Protein AF-A0A409VVC7-F1 (afdb_monomer_lite)

Sequence (107 aa):
MSFQSFRGAKITTGDGGSGGSGGTGGRGGDVGSNNAGIKTQNFNDANLATGSGGDASNGTIGGRGGDIGSDNALAGLEQDFREAELKTGEGGKDGGGRAGDIGSGSR

Radius of gyration: 14.78 Å; chains: 1; bounding box: 35×26×42 Å

Foldseek 3Di:
DAEEEQALEAEAWAEFAAEEALEGWAATEEEQEDEAQERYHYQHNEYYYWHYWAHAYHNFYTAYTAYENEAAHDHHDYYYCHNHHDYWYYTHYHNGYHTYYHNYNHD

Secondary structure (DSSP, 8-state):
--EEE-TT-EEEPPPPPPP-TT-BPPPPP-BS-S--S-SEEE-TT-EEEPPPPPP--TT-BPPPPPPBS-S---TT-EEE-TT-EEEPPPPPSTTPPPPPPBS----

pLDDT: mean 93.46, std 5.32, range [62.66, 98.0]

Organism: NCBI:txid231916

Structure (mmCIF, N/CA/C/O backbone):
data_AF-A0A409VVC7-F1
#
_entry.id   AF-A0A409VVC7-F1
#
loop_
_atom_site.group_PDB
_atom_site.id
_atom_site.type_symbol
_atom_site.label_atom_id
_atom_site.label_alt_id
_atom_site.label_comp_id
_atom_site.label_asym_id
_atom_site.label_entity_id
_atom_site.label_seq_id
_atom_site.pdbx_PDB_ins_code
_atom_site.Cartn_x
_atom_site.Cartn_y
_atom_site.Cartn_z
_atom_site.occupancy
_atom_site.B_iso_or_equiv
_atom_site.auth_seq_id
_atom_site.auth_comp_id
_atom_site.auth_asym_id
_atom_site.auth_atom_id
_atom_site.pdbx_PDB_model_num
ATOM 1 N N . MET A 1 1 ? -2.730 8.607 22.650 1.00 62.66 1 MET A N 1
ATOM 2 C CA . MET A 1 1 ? -2.150 7.267 22.429 1.00 62.66 1 MET A CA 1
ATOM 3 C C . MET A 1 1 ? -2.645 6.815 21.064 1.00 62.66 1 MET A C 1
ATOM 5 O O . MET A 1 1 ? -3.838 6.964 20.830 1.00 62.66 1 MET A O 1
ATOM 9 N N . SER A 1 2 ? -1.760 6.403 20.158 1.00 81.88 2 SER A N 1
ATOM 10 C CA . SER A 1 2 ? -2.147 5.844 18.857 1.00 81.88 2 SER A CA 1
ATOM 11 C C . SER A 1 2 ? -2.491 4.363 19.024 1.00 81.88 2 SER A C 1
ATOM 13 O O . SER A 1 2 ? -1.857 3.672 19.823 1.00 81.88 2 SER A O 1
ATOM 15 N N . PHE A 1 3 ? -3.507 3.878 18.310 1.00 88.25 3 PHE A N 1
ATOM 16 C CA . PHE A 1 3 ? -3.924 2.475 18.362 1.00 88.25 3 PHE A CA 1
ATOM 17 C C . PHE A 1 3 ? -4.133 1.914 16.956 1.00 88.25 3 PHE A C 1
ATOM 19 O O . PHE A 1 3 ? -4.840 2.515 16.152 1.00 88.25 3 PHE A O 1
ATOM 26 N N . GLN A 1 4 ? -3.533 0.758 16.676 1.00 91.50 4 GLN A N 1
ATOM 27 C CA . GLN A 1 4 ? -3.749 -0.020 15.458 1.00 91.50 4 GLN A CA 1
ATOM 28 C C . GLN A 1 4 ? -4.174 -1.437 15.843 1.00 91.50 4 GLN A C 1
ATOM 30 O O . GLN A 1 4 ? -3.537 -2.057 16.695 1.00 91.50 4 GLN A O 1
ATOM 35 N N . SER A 1 5 ? -5.242 -1.949 15.230 1.00 94.56 5 SER A N 1
ATOM 36 C CA . SER A 1 5 ? -5.780 -3.279 15.534 1.00 94.56 5 SER A CA 1
ATOM 37 C C . SER A 1 5 ? -5.989 -4.103 14.273 1.00 94.56 5 SER A C 1
ATOM 39 O O . SER A 1 5 ? -6.567 -3.608 13.316 1.00 94.56 5 SER A O 1
ATOM 41 N N . PHE A 1 6 ? -5.561 -5.367 14.306 1.00 96.12 6 PHE A N 1
ATOM 42 C CA . PHE A 1 6 ? -5.669 -6.338 13.203 1.00 96.12 6 PHE A CA 1
ATOM 43 C C . PHE A 1 6 ? -6.349 -7.642 13.642 1.00 96.12 6 PHE A C 1
ATOM 45 O O . PHE A 1 6 ? -6.143 -8.707 13.061 1.00 96.12 6 PHE A O 1
ATOM 52 N N . ARG A 1 7 ? -7.111 -7.608 14.737 1.00 97.25 7 ARG A N 1
ATOM 53 C CA . ARG A 1 7 ? -7.705 -8.811 15.326 1.00 97.25 7 ARG A CA 1
ATOM 54 C C . ARG A 1 7 ? -8.665 -9.450 14.321 1.00 97.25 7 ARG A C 1
ATOM 56 O O . ARG A 1 7 ? -9.613 -8.805 13.909 1.00 97.25 7 ARG A O 1
ATOM 63 N N . GLY A 1 8 ? -8.435 -10.710 13.959 1.00 96.88 8 GLY A N 1
ATOM 64 C CA . GLY A 1 8 ? -9.293 -11.428 13.007 1.00 96.88 8 GLY A CA 1
ATOM 65 C C . GLY A 1 8 ? -9.111 -11.016 11.542 1.00 96.88 8 GLY A C 1
ATOM 66 O O . GLY A 1 8 ? -9.771 -11.581 10.675 1.00 96.88 8 GLY A O 1
ATOM 67 N N . ALA A 1 9 ? -8.199 -10.085 11.247 1.00 97.56 9 ALA A N 1
ATOM 68 C CA . ALA A 1 9 ? -7.922 -9.668 9.881 1.00 97.56 9 ALA A CA 1
ATOM 69 C C . ALA A 1 9 ? -7.266 -10.799 9.074 1.00 97.56 9 ALA A C 1
ATOM 71 O O . ALA A 1 9 ? -6.366 -11.493 9.556 1.00 97.56 9 ALA A O 1
ATOM 72 N N . LYS A 1 10 ? -7.672 -10.938 7.815 1.00 97.94 10 LYS A N 1
ATOM 73 C CA . LYS A 1 10 ? -6.976 -11.715 6.789 1.00 97.94 10 LYS A CA 1
ATOM 74 C C . LYS A 1 10 ? -6.247 -10.736 5.885 1.00 97.94 10 LYS A C 1
ATOM 76 O O . LYS A 1 10 ? -6.874 -9.859 5.300 1.00 97.94 10 LYS A O 1
ATOM 81 N N . ILE A 1 11 ? -4.928 -10.870 5.793 1.00 96.88 11 ILE A N 1
ATOM 82 C CA . ILE A 1 11 ? -4.077 -9.927 5.066 1.00 96.88 11 ILE A CA 1
ATOM 83 C C . ILE A 1 11 ? -3.264 -10.696 4.034 1.00 96.88 11 ILE A C 1
ATOM 85 O O . ILE A 1 11 ? -2.528 -11.616 4.384 1.00 96.88 11 ILE A O 1
ATOM 89 N N . THR A 1 12 ? -3.395 -10.295 2.774 1.00 97.50 12 THR A N 1
ATOM 90 C CA . THR A 1 12 ? -2.558 -10.750 1.663 1.00 97.50 12 THR A CA 1
ATOM 91 C C . THR A 1 12 ? -1.817 -9.545 1.110 1.00 97.50 12 THR A C 1
ATOM 93 O O . THR A 1 12 ? -2.443 -8.604 0.625 1.00 97.50 12 THR A O 1
ATOM 96 N N . THR A 1 13 ? -0.492 -9.544 1.196 1.00 96.31 13 THR A N 1
ATOM 97 C CA . THR A 1 13 ? 0.315 -8.487 0.585 1.00 96.31 13 THR A CA 1
ATOM 98 C C . THR A 1 13 ? 0.710 -8.873 -0.829 1.00 96.31 13 THR A C 1
ATOM 100 O O . THR A 1 13 ? 1.007 -10.039 -1.080 1.00 96.31 13 THR A O 1
ATOM 103 N N . GLY A 1 14 ? 0.742 -7.902 -1.733 1.00 95.50 14 GLY A N 1
ATOM 104 C CA . GLY A 1 14 ? 1.226 -8.111 -3.085 1.00 95.50 14 GLY A CA 1
ATOM 105 C C . GLY A 1 14 ? 2.707 -8.472 -3.120 1.00 95.50 14 GLY A C 1
ATOM 106 O O . GLY A 1 14 ? 3.507 -7.988 -2.315 1.00 95.50 14 GLY A O 1
ATOM 107 N N . ASP A 1 15 ? 3.069 -9.299 -4.092 1.00 97.31 15 ASP A N 1
ATOM 108 C CA . ASP A 1 15 ? 4.455 -9.683 -4.329 1.00 97.31 15 ASP A CA 1
ATOM 109 C C . ASP A 1 15 ? 5.259 -8.523 -4.929 1.00 97.31 15 ASP A C 1
ATOM 111 O O . ASP A 1 15 ? 4.716 -7.568 -5.493 1.00 97.31 15 ASP A O 1
ATOM 115 N N . GLY A 1 16 ? 6.584 -8.609 -4.834 1.00 96.06 16 GLY A N 1
ATOM 116 C CA . GLY A 1 16 ? 7.456 -7.783 -5.664 1.00 96.06 16 GLY A CA 1
ATOM 117 C C . GLY A 1 16 ? 7.386 -8.220 -7.129 1.00 96.06 16 GLY A C 1
ATOM 118 O O . GLY A 1 16 ? 7.293 -9.409 -7.423 1.00 96.06 16 GLY A O 1
ATOM 119 N N . GLY A 1 17 ? 7.468 -7.259 -8.043 1.00 96.50 17 GLY A N 1
ATOM 120 C CA . GLY A 1 17 ? 7.663 -7.528 -9.461 1.00 96.50 17 GLY A CA 1
ATOM 121 C C . GLY A 1 17 ? 9.079 -8.028 -9.751 1.00 96.50 17 GLY A C 1
ATOM 122 O O . GLY A 1 17 ? 10.017 -7.810 -8.979 1.00 96.50 17 GLY A O 1
ATOM 123 N N . SER A 1 18 ? 9.253 -8.670 -10.901 1.00 96.19 18 SER A N 1
ATOM 124 C CA . SER A 1 18 ? 10.551 -9.171 -11.362 1.00 96.19 18 SER A CA 1
ATOM 125 C C . SER A 1 18 ? 11.377 -8.073 -12.039 1.00 96.19 18 SER A C 1
ATOM 127 O O . SER A 1 18 ? 10.831 -7.200 -12.711 1.00 96.19 18 SER A O 1
ATOM 129 N N . GLY A 1 19 ? 12.705 -8.112 -11.890 1.00 93.75 19 GLY A N 1
ATOM 130 C CA . GLY A 1 19 ? 13.634 -7.200 -12.573 1.00 93.75 19 GLY A CA 1
ATOM 131 C C . GLY A 1 19 ? 14.284 -7.820 -13.814 1.00 93.75 19 GLY A C 1
ATOM 132 O O . GLY A 1 19 ? 14.718 -8.971 -13.780 1.00 93.75 19 GLY A O 1
ATOM 133 N N . GLY A 1 20 ? 14.372 -7.047 -14.897 1.00 90.56 20 GLY A N 1
ATOM 134 C CA . GLY A 1 20 ? 15.132 -7.358 -16.112 1.00 90.56 20 GLY A CA 1
ATOM 135 C C . GLY A 1 20 ? 16.589 -6.878 -16.048 1.00 90.56 20 GLY A C 1
ATOM 136 O O . GLY A 1 20 ? 17.046 -6.353 -15.035 1.00 90.56 20 GLY A O 1
ATOM 137 N N . SER A 1 21 ? 17.353 -7.018 -17.138 1.00 93.56 21 SER A N 1
ATOM 138 C CA . SER A 1 21 ? 18.768 -6.612 -17.147 1.00 93.56 21 SER A CA 1
ATOM 139 C C . SER A 1 21 ? 18.911 -5.100 -16.952 1.00 93.56 21 SER A C 1
ATOM 141 O O . SER A 1 21 ? 18.561 -4.307 -17.824 1.00 93.56 21 SER A O 1
ATOM 143 N N . GLY A 1 22 ? 19.452 -4.695 -15.802 1.00 90.25 22 GLY A N 1
ATOM 144 C CA . GLY A 1 22 ? 19.563 -3.285 -15.422 1.00 90.25 22 GLY A CA 1
ATOM 145 C C . GLY A 1 22 ? 18.225 -2.619 -15.077 1.00 90.25 22 GLY A C 1
ATOM 146 O O . GLY A 1 22 ? 18.183 -1.398 -14.980 1.00 90.25 22 GLY A O 1
ATOM 147 N N . GLY A 1 23 ? 17.147 -3.394 -14.924 1.00 93.81 23 GLY A N 1
ATOM 148 C CA . GLY A 1 23 ? 15.849 -2.931 -14.437 1.00 93.81 23 GLY A CA 1
ATOM 149 C C . GLY A 1 23 ? 15.505 -3.537 -13.076 1.00 93.81 23 GLY A C 1
ATOM 150 O O . GLY A 1 23 ? 16.017 -4.593 -12.706 1.00 93.81 23 GLY A O 1
ATOM 151 N N . THR A 1 24 ? 14.613 -2.883 -12.336 1.00 95.62 24 THR A N 1
ATOM 152 C CA . THR A 1 24 ? 14.187 -3.326 -10.998 1.00 95.62 24 THR A CA 1
ATOM 153 C C . THR A 1 24 ? 12.675 -3.466 -10.970 1.00 95.62 24 THR A C 1
ATOM 155 O O . THR A 1 24 ? 11.966 -2.518 -11.299 1.00 95.62 24 THR A O 1
ATOM 158 N N . GLY A 1 25 ? 12.164 -4.626 -10.566 1.00 96.31 25 GLY A N 1
ATOM 159 C CA . GLY A 1 25 ? 10.726 -4.806 -10.392 1.00 96.31 25 GLY A CA 1
ATOM 160 C C . GLY A 1 25 ? 10.153 -3.907 -9.293 1.00 96.31 25 GLY A C 1
ATOM 161 O O . GLY A 1 25 ? 10.860 -3.438 -8.398 1.00 96.31 25 GLY A O 1
ATOM 162 N N . GLY A 1 26 ? 8.859 -3.632 -9.382 1.00 96.94 26 GLY A N 1
ATOM 163 C CA . GLY A 1 26 ? 8.148 -2.809 -8.418 1.00 96.94 26 GLY A CA 1
ATOM 164 C C . GLY A 1 26 ? 7.951 -3.516 -7.082 1.00 96.94 26 GLY A C 1
ATOM 165 O O . GLY A 1 26 ? 7.928 -4.739 -6.998 1.00 96.94 26 GLY A O 1
ATOM 166 N N . ARG A 1 27 ? 7.760 -2.752 -6.010 1.00 96.62 27 ARG A N 1
ATOM 167 C CA . ARG A 1 27 ? 7.372 -3.302 -4.702 1.00 96.62 27 ARG A CA 1
ATOM 168 C C . ARG A 1 27 ? 5.862 -3.579 -4.678 1.00 96.62 27 ARG A C 1
ATOM 170 O O . ARG A 1 27 ? 5.103 -2.790 -5.239 1.00 96.62 27 ARG A O 1
ATOM 177 N N . GLY A 1 28 ? 5.431 -4.637 -3.996 1.00 96.38 28 GLY A N 1
ATOM 178 C CA . GLY A 1 28 ? 4.026 -4.814 -3.620 1.00 96.38 28 GLY A CA 1
ATOM 179 C C . GLY A 1 28 ? 3.530 -3.739 -2.646 1.00 96.38 28 GLY A C 1
ATOM 180 O O . GLY A 1 28 ? 4.322 -2.964 -2.100 1.00 96.38 28 GLY A O 1
ATOM 181 N N . GLY A 1 29 ? 2.215 -3.666 -2.458 1.00 96.94 29 GLY A N 1
ATOM 182 C CA . GLY A 1 29 ? 1.609 -2.702 -1.541 1.00 96.94 29 GLY A CA 1
ATOM 183 C C . GLY A 1 29 ? 1.660 -3.130 -0.072 1.00 96.94 29 GLY A C 1
ATOM 184 O O . GLY A 1 29 ? 1.710 -4.319 0.251 1.00 96.94 29 GLY A O 1
ATOM 185 N N . ASP A 1 30 ? 1.584 -2.158 0.827 1.00 96.75 30 ASP A N 1
ATOM 186 C CA . ASP A 1 30 ? 1.673 -2.330 2.277 1.00 96.75 30 ASP A CA 1
ATOM 187 C C . ASP A 1 30 ? 0.316 -2.151 2.979 1.00 96.75 30 ASP A C 1
ATOM 189 O O . ASP A 1 30 ? -0.557 -1.424 2.502 1.00 96.75 30 ASP A O 1
ATOM 193 N N . VAL A 1 31 ? 0.148 -2.757 4.161 1.00 96.25 31 VAL A N 1
ATOM 194 C CA . VAL A 1 31 ? -1.041 -2.570 5.012 1.00 96.25 31 VAL A CA 1
ATOM 195 C C . VAL A 1 31 ? -0.658 -1.942 6.349 1.00 96.25 31 VAL A C 1
ATOM 197 O O . VAL A 1 31 ? 0.161 -2.495 7.081 1.00 96.25 31 VAL A O 1
ATOM 200 N N . GLY A 1 32 ? -1.274 -0.811 6.700 1.00 92.69 32 GLY A N 1
ATOM 201 C CA . GLY A 1 32 ? -1.148 -0.208 8.031 1.00 92.69 32 GLY A CA 1
ATOM 202 C C . GLY A 1 32 ? 0.257 0.300 8.383 1.00 92.69 32 GLY A C 1
ATOM 203 O O . GLY A 1 32 ? 0.559 0.465 9.567 1.00 92.69 32 GLY A O 1
ATOM 204 N N . SER A 1 33 ? 1.127 0.515 7.394 1.00 91.00 33 SER A N 1
ATOM 205 C CA . SER A 1 33 ? 2.552 0.803 7.604 1.00 91.00 33 SER A CA 1
ATOM 206 C C . SER A 1 33 ? 2.857 2.302 7.689 1.00 91.00 33 SER A C 1
ATOM 208 O O . SER A 1 33 ? 2.110 3.124 7.168 1.00 91.00 33 SER A O 1
ATOM 210 N N . ASN A 1 34 ? 3.969 2.666 8.342 1.00 90.94 34 ASN A N 1
ATOM 211 C CA . ASN A 1 34 ? 4.519 4.034 8.387 1.00 90.94 34 ASN A CA 1
ATOM 212 C C . ASN A 1 34 ? 3.546 5.139 8.842 1.00 90.94 34 ASN A C 1
ATOM 214 O O . ASN A 1 34 ? 3.698 6.303 8.470 1.00 90.94 34 ASN A O 1
ATOM 218 N N . ASN A 1 35 ? 2.549 4.798 9.655 1.00 89.56 35 ASN A N 1
ATOM 219 C CA . ASN A 1 35 ? 1.626 5.791 10.182 1.00 89.56 35 ASN A CA 1
ATOM 220 C C . ASN A 1 35 ? 2.256 6.564 11.353 1.00 89.56 35 ASN A C 1
ATOM 222 O O . ASN A 1 35 ? 2.862 5.980 12.254 1.00 89.56 35 ASN A O 1
ATOM 226 N N . ALA A 1 36 ? 2.064 7.879 11.372 1.00 88.50 36 ALA A N 1
ATOM 227 C CA . ALA A 1 36 ? 2.494 8.790 12.424 1.00 88.50 36 ALA A CA 1
ATOM 228 C C . ALA A 1 36 ? 1.323 9.693 12.837 1.00 88.50 36 ALA A C 1
ATOM 230 O O . ALA A 1 36 ? 0.497 10.071 12.020 1.00 88.50 36 ALA A O 1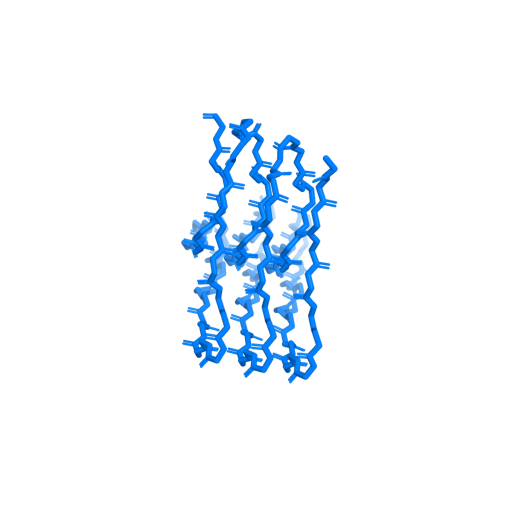
ATOM 231 N N . GLY A 1 37 ? 1.201 10.033 14.122 1.00 83.19 37 GLY A N 1
ATOM 232 C CA . GLY A 1 37 ? 0.171 10.979 14.586 1.00 83.19 37 GLY A CA 1
ATOM 233 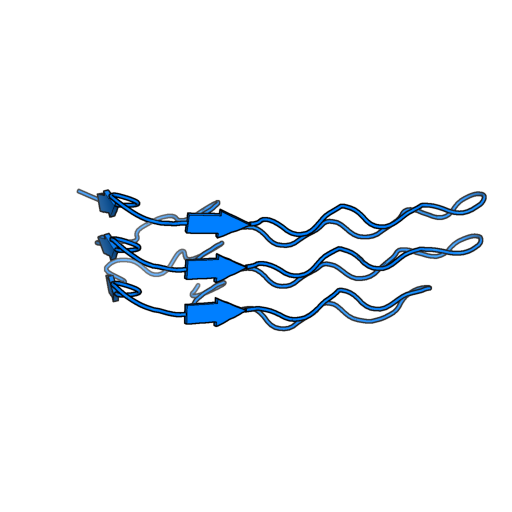C C . GLY A 1 37 ? -1.290 10.497 14.513 1.00 83.19 37 GLY A C 1
ATOM 234 O O . GLY A 1 37 ? -2.168 11.178 15.050 1.00 83.19 37 GLY A O 1
ATOM 235 N N . ILE A 1 38 ? -1.565 9.325 13.928 1.00 86.75 38 ILE A N 1
ATOM 236 C CA . ILE A 1 38 ? -2.910 8.740 13.884 1.00 86.75 38 ILE A CA 1
ATOM 237 C C . ILE A 1 38 ? -3.430 8.440 15.295 1.00 86.75 38 ILE A C 1
ATOM 239 O O . ILE A 1 38 ? -2.683 8.011 16.180 1.00 86.75 38 ILE A O 1
ATOM 243 N N . LYS A 1 39 ? -4.729 8.644 15.516 1.00 89.81 39 LYS A N 1
ATOM 244 C CA . LYS A 1 39 ? -5.376 8.311 16.788 1.00 89.81 39 LYS A CA 1
ATOM 245 C C . LYS A 1 39 ? -5.807 6.853 16.804 1.00 89.81 39 LYS A C 1
ATOM 247 O O . LYS A 1 39 ? -5.499 6.136 17.757 1.00 89.81 39 LYS A O 1
ATOM 252 N N . THR A 1 40 ? -6.486 6.389 15.758 1.00 91.62 40 THR A N 1
ATOM 253 C CA . THR A 1 40 ? -6.955 5.000 15.687 1.00 91.62 40 THR A CA 1
ATOM 254 C C . THR A 1 40 ? -7.013 4.489 14.254 1.00 91.62 40 THR A C 1
ATOM 256 O O . THR A 1 40 ? -7.479 5.184 13.360 1.00 91.62 40 THR A O 1
ATOM 259 N N . GLN A 1 41 ? -6.570 3.252 14.051 1.00 92.56 41 GLN A N 1
ATOM 260 C CA . GLN A 1 41 ? -6.762 2.491 12.825 1.00 92.56 41 GLN A CA 1
ATOM 261 C C . GLN A 1 41 ? -7.250 1.092 13.178 1.00 92.56 41 GLN A C 1
ATOM 263 O O . GLN A 1 41 ? -6.609 0.371 13.945 1.00 92.56 41 GLN A O 1
ATOM 268 N N . ASN A 1 42 ? -8.400 0.706 12.642 1.00 95.19 42 ASN A N 1
ATOM 269 C CA . ASN A 1 42 ? -9.019 -0.562 12.992 1.00 95.19 42 ASN A CA 1
ATOM 270 C C . ASN A 1 42 ? -9.239 -1.426 11.755 1.00 95.19 42 ASN A C 1
ATOM 272 O O . ASN A 1 42 ? -10.030 -1.068 10.898 1.00 95.19 42 ASN A O 1
ATOM 276 N N . PHE A 1 43 ? -8.561 -2.565 11.690 1.00 96.88 43 PHE A N 1
ATOM 277 C CA . PHE A 1 43 ? -8.660 -3.557 10.621 1.00 96.88 43 PHE A CA 1
ATOM 278 C C . PHE A 1 43 ? -9.312 -4.855 11.109 1.00 96.88 43 PHE A C 1
ATOM 280 O O . PHE A 1 43 ? -9.109 -5.905 10.503 1.00 96.88 43 PHE A O 1
ATOM 287 N N . ASN A 1 44 ? -10.027 -4.836 12.241 1.00 97.56 44 ASN A N 1
ATOM 288 C CA . ASN A 1 44 ? -10.539 -6.082 12.804 1.00 97.56 44 ASN A CA 1
ATOM 289 C C . ASN A 1 44 ? -11.494 -6.784 11.842 1.00 97.56 44 ASN A C 1
ATOM 291 O O . ASN A 1 44 ? -12.348 -6.148 11.231 1.00 97.56 44 ASN A O 1
ATOM 295 N N . ASP A 1 45 ? -11.327 -8.097 11.729 1.00 97.69 45 ASP A N 1
ATOM 296 C CA . ASP A 1 45 ? -12.160 -8.972 10.903 1.00 97.69 45 ASP A CA 1
ATOM 297 C C . ASP A 1 45 ? -12.208 -8.572 9.409 1.00 97.69 45 ASP A C 1
ATOM 299 O O . ASP A 1 45 ? -13.073 -9.023 8.662 1.00 97.69 45 ASP A O 1
ATOM 303 N N . ALA A 1 46 ? -11.261 -7.743 8.952 1.00 97.75 46 ALA A N 1
ATOM 304 C CA . ALA A 1 46 ? -11.164 -7.294 7.569 1.00 97.75 46 ALA A CA 1
ATOM 305 C C . ALA A 1 46 ? -10.497 -8.342 6.663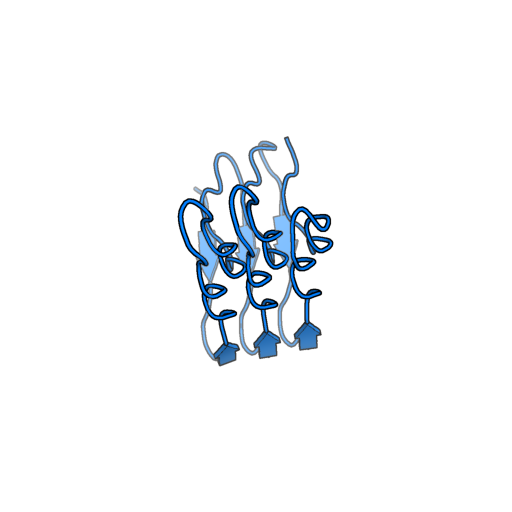 1.00 97.75 46 ALA A C 1
ATOM 307 O O . ALA A 1 46 ? -9.625 -9.094 7.100 1.00 97.75 46 ALA A O 1
ATOM 308 N N . ASN A 1 47 ? -10.851 -8.349 5.380 1.00 98.00 47 ASN A N 1
ATOM 309 C CA . ASN A 1 47 ? -10.168 -9.091 4.325 1.00 98.00 47 ASN A CA 1
ATOM 310 C C . ASN A 1 47 ? -9.437 -8.104 3.403 1.00 98.00 47 ASN A C 1
ATOM 312 O O . ASN A 1 47 ? -10.056 -7.403 2.605 1.00 98.00 47 ASN A O 1
ATOM 316 N N . LEU A 1 48 ? -8.117 -8.017 3.549 1.00 97.88 48 LEU A N 1
ATOM 317 C CA . LEU A 1 48 ? -7.282 -6.995 2.923 1.00 97.88 48 LEU A CA 1
ATOM 318 C C . LEU A 1 48 ? -6.315 -7.639 1.932 1.00 97.88 48 LEU A C 1
ATOM 320 O O . LEU A 1 48 ? -5.563 -8.545 2.294 1.00 97.88 48 LEU A O 1
ATOM 324 N N . ALA A 1 49 ? -6.297 -7.138 0.701 1.00 97.88 49 ALA A N 1
ATOM 325 C CA . ALA A 1 49 ? -5.389 -7.576 -0.349 1.00 97.88 49 ALA A CA 1
ATOM 326 C C . ALA A 1 49 ? -4.693 -6.374 -0.999 1.00 97.88 49 ALA A C 1
ATOM 328 O O . ALA A 1 49 ? -5.344 -5.547 -1.637 1.00 97.88 49 ALA A O 1
ATOM 329 N N . THR A 1 50 ? -3.372 -6.266 -0.877 1.00 98.00 50 THR A N 1
ATOM 330 C CA . THR A 1 50 ? -2.626 -5.260 -1.645 1.00 98.00 50 THR A CA 1
ATOM 331 C C . THR A 1 50 ? -2.200 -5.821 -2.996 1.00 98.00 50 THR A C 1
ATOM 333 O O . THR A 1 50 ? -2.003 -7.027 -3.148 1.00 98.00 50 THR A O 1
ATOM 336 N N . GLY A 1 51 ? -2.091 -4.965 -4.008 1.00 97.56 51 GLY A N 1
ATOM 337 C CA . GLY A 1 51 ? -1.615 -5.393 -5.318 1.00 97.56 51 GLY A CA 1
ATOM 338 C C . GLY A 1 51 ? -0.106 -5.605 -5.354 1.00 97.56 51 GLY A C 1
ATOM 339 O O . GLY A 1 51 ? 0.651 -5.027 -4.568 1.00 97.56 51 GLY A O 1
ATOM 340 N N . SER A 1 52 ? 0.328 -6.448 -6.287 1.00 97.94 52 SER A N 1
ATOM 341 C CA . SER A 1 52 ? 1.741 -6.725 -6.546 1.00 97.94 52 SER A CA 1
ATOM 342 C C . SER A 1 52 ? 2.430 -5.549 -7.232 1.00 97.94 52 SER A C 1
ATOM 344 O O .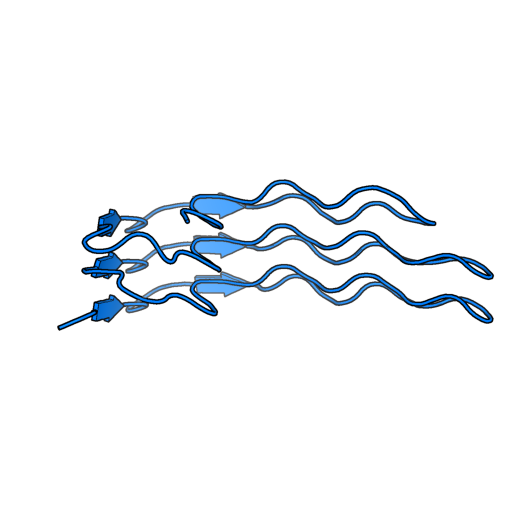 SER A 1 52 ? 1.788 -4.695 -7.849 1.00 97.94 52 SER A O 1
ATOM 346 N N . GLY A 1 53 ? 3.754 -5.502 -7.137 1.00 97.31 53 GLY A N 1
ATOM 347 C CA . GLY A 1 53 ? 4.570 -4.620 -7.957 1.00 97.31 53 GLY A CA 1
ATOM 348 C C . GLY A 1 53 ? 4.619 -5.090 -9.411 1.00 97.31 53 GLY A C 1
ATOM 349 O O . GLY A 1 53 ? 4.542 -6.283 -9.694 1.00 97.31 53 GLY A O 1
ATOM 350 N N . GLY A 1 54 ? 4.760 -4.147 -10.339 1.00 97.38 54 GLY A N 1
ATOM 351 C CA . GLY A 1 54 ? 4.910 -4.448 -11.759 1.00 97.38 54 GLY A CA 1
ATOM 352 C C . GLY A 1 54 ? 6.301 -4.985 -12.088 1.00 97.38 54 GLY A C 1
ATOM 353 O O . GLY A 1 54 ? 7.283 -4.624 -11.445 1.00 97.38 54 GLY A O 1
ATOM 354 N N . ASP A 1 55 ? 6.408 -5.832 -13.105 1.00 96.56 55 ASP A N 1
ATOM 355 C CA . ASP A 1 55 ? 7.703 -6.283 -13.624 1.00 96.56 55 ASP A CA 1
ATOM 356 C C . ASP A 1 55 ? 8.439 -5.153 -14.363 1.00 96.56 55 ASP A C 1
ATOM 358 O O . ASP A 1 55 ? 7.821 -4.205 -14.853 1.00 96.56 55 ASP A O 1
ATOM 362 N N . ALA A 1 56 ? 9.758 -5.273 -14.486 1.00 94.62 56 ALA A N 1
ATOM 363 C CA . ALA A 1 56 ? 10.591 -4.356 -15.252 1.00 94.62 56 ALA A CA 1
ATOM 364 C C . ALA A 1 56 ? 11.404 -5.071 -16.334 1.00 94.62 56 ALA A C 1
ATOM 366 O O . ALA A 1 56 ? 12.015 -6.110 -16.092 1.00 94.62 56 ALA A O 1
ATOM 367 N N . SER A 1 57 ? 11.496 -4.448 -17.502 1.00 92.75 57 SER A N 1
ATOM 368 C CA . SER A 1 57 ? 12.417 -4.760 -18.594 1.00 92.75 57 SER A CA 1
ATOM 369 C C . SER A 1 57 ? 13.671 -3.883 -18.524 1.00 92.75 57 SER A C 1
ATOM 371 O O . SER A 1 57 ? 13.858 -3.093 -17.591 1.00 92.75 57 SER A O 1
ATOM 373 N N . ASN A 1 58 ? 14.568 -4.046 -19.500 1.00 91.94 58 ASN A N 1
ATOM 374 C CA . ASN A 1 58 ? 15.904 -3.459 -19.471 1.00 91.94 58 ASN A CA 1
ATOM 375 C C . ASN A 1 58 ? 15.896 -1.944 -19.241 1.00 91.94 58 ASN A C 1
ATOM 377 O O . ASN A 1 58 ? 15.373 -1.182 -20.050 1.00 91.94 58 ASN A O 1
ATOM 381 N N . GLY A 1 59 ? 16.539 -1.521 -18.151 1.00 89.50 59 GLY A N 1
ATOM 382 C CA . GLY A 1 59 ? 16.690 -0.112 -17.792 1.00 89.50 59 GLY A CA 1
ATOM 383 C C . GLY A 1 59 ? 15.430 0.563 -17.241 1.00 89.50 59 GLY A C 1
ATOM 384 O O . GLY A 1 59 ? 15.432 1.783 -17.095 1.00 89.50 59 GLY A O 1
ATOM 385 N N . THR A 1 60 ? 14.364 -0.186 -16.937 1.00 94.12 60 THR A N 1
ATOM 386 C CA . THR A 1 60 ? 13.111 0.368 -16.392 1.00 94.12 60 THR A CA 1
ATOM 387 C C . THR A 1 60 ? 12.884 -0.029 -14.932 1.00 94.12 60 THR A C 1
ATOM 389 O O . THR A 1 60 ? 13.560 -0.905 -14.390 1.00 94.12 60 THR A O 1
ATOM 392 N N . ILE A 1 61 ? 11.934 0.641 -14.276 1.00 94.19 61 ILE A N 1
ATOM 393 C CA . ILE A 1 61 ? 11.488 0.306 -12.920 1.00 94.19 61 ILE A CA 1
ATOM 394 C C . ILE A 1 61 ? 10.008 -0.052 -12.979 1.00 94.19 61 ILE A C 1
ATOM 396 O O . ILE A 1 61 ? 9.216 0.684 -13.565 1.00 94.19 61 ILE A O 1
ATOM 400 N N . GLY A 1 62 ? 9.634 -1.172 -12.373 1.00 95.94 62 GLY A N 1
ATOM 401 C CA . GLY A 1 62 ? 8.243 -1.578 -12.257 1.00 95.94 62 GLY A CA 1
ATOM 402 C C . GLY A 1 62 ? 7.463 -0.686 -11.290 1.00 95.94 62 GLY A C 1
ATOM 403 O O . GLY A 1 62 ? 7.989 -0.203 -10.284 1.00 95.94 62 GLY A O 1
ATOM 404 N N . GLY A 1 63 ? 6.188 -0.462 -11.583 1.00 96.94 63 GLY A N 1
ATOM 405 C CA . GLY A 1 63 ? 5.278 0.306 -10.746 1.00 96.94 63 GLY A CA 1
ATOM 406 C C . GLY A 1 63 ? 5.048 -0.357 -9.389 1.00 96.94 63 GLY A C 1
ATOM 407 O O . GLY A 1 63 ? 5.122 -1.575 -9.248 1.00 96.94 63 GLY A O 1
ATOM 408 N N . ARG A 1 64 ? 4.741 0.441 -8.367 1.00 97.00 64 ARG A N 1
ATOM 409 C CA . ARG A 1 64 ? 4.391 -0.068 -7.032 1.00 97.00 64 ARG A CA 1
ATOM 410 C C . ARG A 1 64 ? 2.940 -0.559 -7.007 1.00 97.00 64 ARG A C 1
ATOM 412 O O . ARG A 1 64 ? 2.079 0.111 -7.579 1.00 97.00 64 ARG A O 1
ATOM 419 N N . GLY A 1 65 ? 2.680 -1.663 -6.315 1.00 97.38 65 GLY A N 1
ATOM 420 C CA . GLY A 1 65 ? 1.331 -2.046 -5.898 1.00 97.38 65 GLY A CA 1
ATOM 421 C C . GLY A 1 65 ? 0.739 -1.066 -4.878 1.00 97.38 65 GLY A C 1
ATOM 422 O O . GLY A 1 65 ? 1.483 -0.329 -4.232 1.00 97.38 65 GLY A O 1
ATOM 423 N N . GLY A 1 66 ? -0.590 -1.014 -4.773 1.00 97.69 66 GLY A N 1
ATOM 424 C CA . GLY A 1 66 ? -1.272 -0.003 -3.958 1.00 97.69 66 GLY A CA 1
ATOM 425 C C . GLY A 1 66 ? -1.334 -0.371 -2.476 1.00 97.69 66 GLY A C 1
ATOM 426 O O . GLY A 1 66 ? -1.547 -1.533 -2.128 1.00 97.69 66 GLY A O 1
ATOM 427 N N . ASP A 1 67 ? -1.219 0.614 -1.599 1.00 97.50 67 ASP A N 1
ATOM 428 C CA . ASP A 1 67 ? -1.223 0.430 -0.148 1.00 97.50 67 ASP A CA 1
ATOM 429 C C . ASP A 1 67 ? -2.633 0.541 0.457 1.00 97.50 67 ASP A C 1
ATOM 431 O O . ASP A 1 67 ? -3.484 1.280 -0.042 1.00 97.50 67 ASP A O 1
ATOM 435 N N . ILE A 1 68 ? -2.869 -0.106 1.601 1.00 97.50 68 ILE A N 1
ATOM 436 C CA . ILE A 1 68 ? -4.077 0.069 2.422 1.00 97.50 68 ILE A CA 1
ATOM 437 C C . ILE A 1 68 ? -3.696 0.660 3.778 1.00 97.50 68 ILE A C 1
ATOM 439 O O . ILE A 1 68 ? -2.912 0.073 4.522 1.00 97.50 68 ILE A O 1
ATOM 443 N N . GLY A 1 69 ? -4.285 1.793 4.151 1.00 94.50 69 GLY A N 1
ATOM 444 C CA . GLY A 1 69 ? -4.120 2.361 5.489 1.00 94.50 69 GLY A CA 1
ATOM 445 C C . GLY A 1 69 ? -2.672 2.717 5.851 1.00 94.50 69 GLY A C 1
ATOM 446 O O . GLY A 1 69 ? -2.327 2.673 7.030 1.00 94.50 69 GLY A O 1
ATOM 447 N N . SER A 1 70 ? -1.808 3.018 4.881 1.00 93.56 70 SER A N 1
ATOM 448 C CA . SER A 1 70 ? -0.37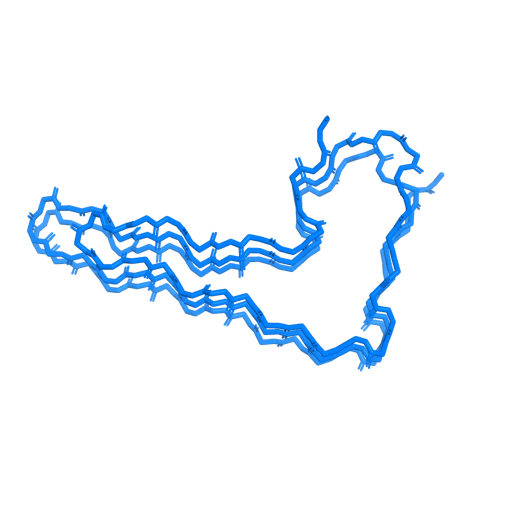6 3.266 5.114 1.00 93.56 70 SER A CA 1
ATOM 449 C C . SER A 1 70 ? 0.002 4.742 4.948 1.00 93.56 70 SER A C 1
ATOM 451 O O . SER A 1 70 ? -0.743 5.525 4.371 1.00 93.56 70 SER A O 1
ATOM 453 N N . ASP A 1 71 ? 1.175 5.141 5.437 1.00 93.56 71 ASP A N 1
ATOM 454 C CA . ASP A 1 71 ? 1.768 6.475 5.247 1.00 93.56 71 ASP A CA 1
ATOM 455 C C . ASP A 1 71 ? 0.881 7.660 5.706 1.00 93.56 71 ASP A C 1
ATOM 457 O O . ASP A 1 71 ? 1.014 8.780 5.196 1.00 93.56 71 ASP A O 1
ATOM 461 N N . ASN A 1 72 ? -0.028 7.451 6.664 1.00 90.94 72 ASN A N 1
ATOM 462 C CA . ASN A 1 72 ? -0.844 8.528 7.223 1.00 90.94 72 ASN A CA 1
ATOM 463 C C . ASN A 1 72 ? -0.084 9.264 8.336 1.00 90.94 72 ASN A C 1
ATOM 465 O O . ASN A 1 72 ? 0.373 8.645 9.292 1.00 90.94 72 ASN A O 1
ATOM 469 N N . ALA A 1 73 ? 0.012 10.588 8.229 1.00 89.38 73 ALA A N 1
ATOM 470 C CA . ALA A 1 73 ? 0.690 11.483 9.167 1.00 89.38 73 ALA A CA 1
ATOM 471 C C . ALA A 1 73 ? -0.242 12.524 9.826 1.00 89.38 73 ALA A C 1
ATOM 473 O O . ALA A 1 73 ? 0.173 13.219 10.757 1.00 89.38 73 ALA A O 1
ATOM 474 N N . LEU A 1 74 ? -1.490 12.652 9.356 1.00 87.38 74 LEU A N 1
ATOM 475 C CA . LEU A 1 74 ? -2.441 13.633 9.878 1.00 87.38 74 LEU A CA 1
ATOM 476 C C . LEU A 1 74 ? -2.773 13.355 11.354 1.00 87.38 74 LEU A C 1
ATOM 478 O O . LEU A 1 74 ? -3.328 12.311 11.711 1.00 87.38 74 LEU A O 1
ATOM 482 N N . ALA A 1 75 ? -2.458 14.322 12.217 1.00 85.44 75 ALA A N 1
ATOM 483 C CA . ALA A 1 75 ? -2.689 14.212 13.650 1.00 85.44 75 ALA A CA 1
ATOM 484 C C . ALA A 1 75 ? -4.182 14.040 13.968 1.00 85.44 75 ALA A C 1
ATOM 486 O O . ALA A 1 75 ? -5.022 14.812 13.511 1.00 85.44 75 ALA A O 1
ATOM 487 N N . GLY A 1 76 ? -4.511 13.043 14.789 1.00 85.00 76 GLY A N 1
ATOM 488 C CA . GLY A 1 76 ? -5.893 12.795 15.207 1.00 85.00 76 GLY A CA 1
ATOM 489 C C . GLY A 1 76 ? -6.745 12.034 14.190 1.00 85.00 76 GLY A C 1
ATOM 490 O O . GLY A 1 76 ? -7.918 11.805 14.468 1.00 85.00 76 GLY A O 1
ATOM 491 N N . LEU A 1 77 ? -6.171 11.609 13.057 1.00 87.75 77 LEU A N 1
ATOM 492 C CA . LEU A 1 77 ? -6.867 10.785 12.074 1.00 87.75 77 LEU A CA 1
ATOM 493 C C . LEU A 1 77 ? -7.363 9.478 12.710 1.00 87.75 77 LEU A C 1
ATOM 495 O O . LEU A 1 77 ? -6.611 8.767 13.386 1.00 87.75 77 LEU A O 1
ATOM 499 N N . GLU A 1 78 ? -8.630 9.169 12.457 1.00 93.12 78 GLU A N 1
ATOM 500 C CA . GLU A 1 78 ? -9.264 7.902 12.796 1.00 93.12 78 GLU A CA 1
ATOM 501 C C . GLU A 1 78 ? -9.748 7.236 11.510 1.00 93.12 78 GLU A C 1
ATOM 503 O O . GLU A 1 78 ? -10.422 7.866 10.695 1.00 93.12 78 GLU A O 1
ATOM 508 N N . GLN A 1 79 ? -9.386 5.971 11.318 1.00 92.69 79 GLN A N 1
ATOM 509 C CA . GLN A 1 79 ? -9.838 5.169 10.187 1.00 92.69 79 GLN A CA 1
ATOM 510 C C . GLN A 1 79 ? -10.368 3.828 10.679 1.00 92.69 79 GLN A C 1
ATOM 512 O O . GLN A 1 79 ? -9.741 3.145 11.494 1.00 92.69 79 GLN A O 1
ATOM 517 N N . ASP A 1 80 ? -11.527 3.453 10.155 1.00 94.88 80 ASP A N 1
ATOM 518 C CA . ASP A 1 80 ? -12.198 2.205 10.475 1.00 94.88 80 ASP A CA 1
ATOM 519 C C . ASP A 1 80 ? -12.371 1.386 9.197 1.00 94.88 80 ASP A C 1
ATOM 521 O O . ASP A 1 80 ? -13.081 1.781 8.276 1.00 94.88 80 ASP A O 1
ATOM 525 N N . PHE A 1 81 ? -11.671 0.261 9.153 1.00 94.75 81 PHE A N 1
ATOM 526 C CA . PHE A 1 81 ? -11.691 -0.740 8.094 1.00 94.75 81 PHE A CA 1
ATOM 527 C C . PHE A 1 81 ? -12.242 -2.071 8.613 1.00 94.75 81 PHE A C 1
ATOM 529 O O . PHE A 1 81 ? -11.991 -3.113 8.008 1.00 94.75 81 PHE A O 1
ATOM 536 N N . ARG A 1 82 ? -12.939 -2.071 9.757 1.00 96.00 82 ARG A N 1
ATOM 537 C CA . ARG A 1 82 ? -13.517 -3.298 10.303 1.00 96.00 82 ARG A CA 1
ATOM 538 C C . ARG A 1 82 ? -14.435 -3.968 9.302 1.00 96.00 82 ARG A C 1
ATOM 540 O O . ARG A 1 82 ? -15.224 -3.291 8.649 1.00 96.00 82 ARG A O 1
ATOM 547 N N . GLU A 1 83 ? -14.321 -5.291 9.214 1.00 95.75 83 GLU A N 1
ATOM 548 C CA . GLU A 1 83 ? -15.151 -6.136 8.344 1.00 95.75 83 GLU A CA 1
ATOM 549 C C . GLU A 1 83 ? -15.053 -5.766 6.849 1.00 95.75 83 GLU A C 1
ATOM 551 O O . GLU A 1 83 ? -15.816 -6.266 6.024 1.00 95.75 83 GLU A O 1
ATOM 556 N N . ALA A 1 84 ? -14.109 -4.894 6.475 1.00 95.75 84 ALA A N 1
ATOM 557 C CA . ALA A 1 84 ? -13.983 -4.412 5.114 1.00 95.75 84 ALA A CA 1
ATOM 558 C C . ALA A 1 84 ? -13.352 -5.477 4.216 1.00 95.75 84 ALA A C 1
ATOM 560 O O . ALA A 1 84 ? -12.417 -6.173 4.614 1.00 95.75 84 ALA A O 1
ATOM 561 N N . GLU A 1 85 ? -13.813 -5.541 2.971 1.00 96.81 85 GLU A N 1
ATOM 562 C CA . GLU A 1 85 ? -13.170 -6.298 1.903 1.00 96.81 85 GLU A CA 1
ATOM 563 C C . GLU A 1 85 ? -12.505 -5.311 0.943 1.00 96.81 85 GLU A C 1
ATOM 565 O O . GLU A 1 85 ? -13.168 -4.657 0.137 1.00 96.81 85 GLU A O 1
ATOM 570 N N . LEU A 1 86 ? -11.189 -5.144 1.082 1.00 96.69 86 LEU A N 1
ATOM 571 C CA . LEU A 1 86 ? -10.426 -4.139 0.345 1.00 96.69 86 LEU A CA 1
ATOM 572 C C . LEU A 1 86 ? -9.367 -4.802 -0.519 1.00 96.69 86 LEU A C 1
ATOM 574 O O . LEU A 1 86 ? -8.575 -5.612 -0.038 1.00 96.69 86 LEU A O 1
ATOM 578 N N . LYS A 1 87 ? -9.318 -4.389 -1.786 1.00 97.25 87 LYS A N 1
ATOM 579 C CA . LYS A 1 87 ? -8.274 -4.779 -2.728 1.00 97.25 87 LYS A CA 1
ATOM 580 C C . LYS A 1 87 ? -7.736 -3.562 -3.472 1.00 97.25 87 LYS A C 1
ATOM 582 O O . LYS A 1 87 ? -8.517 -2.825 -4.071 1.00 97.25 87 LYS A O 1
ATOM 587 N N . THR A 1 88 ? -6.421 -3.365 -3.462 1.00 97.12 88 THR A N 1
ATOM 588 C CA . THR A 1 88 ? -5.766 -2.322 -4.269 1.00 97.12 88 THR A CA 1
ATOM 589 C C . THR A 1 88 ? -5.304 -2.863 -5.622 1.00 97.12 88 THR A C 1
ATOM 591 O O . THR A 1 88 ? -5.319 -4.069 -5.881 1.00 97.12 88 THR A O 1
ATOM 594 N N . GLY A 1 89 ? -4.931 -1.948 -6.518 1.00 96.56 89 GLY A N 1
ATOM 595 C CA . GLY A 1 89 ? -4.419 -2.295 -7.841 1.00 96.56 89 GLY A CA 1
ATOM 596 C C . GLY A 1 89 ? -2.969 -2.782 -7.825 1.00 96.56 89 GLY A C 1
ATOM 597 O O . GLY A 1 89 ? -2.226 -2.563 -6.866 1.00 96.56 89 GLY A O 1
ATOM 598 N N . GLU A 1 90 ? -2.561 -3.387 -8.936 1.00 97.25 90 GLU A N 1
ATOM 599 C CA . GLU A 1 90 ? -1.179 -3.785 -9.221 1.00 97.25 90 GLU A CA 1
ATOM 600 C C . GLU A 1 90 ? -0.374 -2.634 -9.835 1.00 97.25 90 GLU A C 1
ATOM 602 O O . GLU A 1 90 ? -0.909 -1.788 -10.558 1.00 97.25 90 GLU A O 1
ATOM 607 N N . GLY A 1 91 ? 0.930 -2.620 -9.575 1.00 96.38 91 GLY A N 1
ATOM 608 C CA . GLY A 1 91 ? 1.853 -1.707 -10.229 1.00 96.38 91 GLY A CA 1
ATOM 609 C C . GLY A 1 91 ? 2.011 -2.011 -11.720 1.00 96.38 91 GLY A C 1
ATOM 610 O O . GLY A 1 91 ? 2.042 -3.166 -12.141 1.00 96.38 91 GLY A O 1
ATOM 611 N N . GLY A 1 92 ? 2.136 -0.968 -12.539 1.00 96.06 92 GLY A N 1
ATOM 612 C CA . GLY A 1 92 ? 2.327 -1.107 -13.981 1.00 96.06 92 GLY A CA 1
ATOM 613 C C . GLY A 1 92 ? 3.703 -1.671 -14.351 1.00 96.06 92 GLY A C 1
ATOM 614 O O . GLY A 1 92 ? 4.687 -1.453 -13.652 1.00 96.06 92 GLY A O 1
ATOM 615 N N . LYS A 1 93 ? 3.793 -2.380 -15.477 1.00 94.50 93 LYS A N 1
ATOM 616 C CA . LYS A 1 93 ? 5.053 -2.961 -15.971 1.00 94.50 93 LYS A CA 1
ATOM 617 C C . LYS A 1 93 ? 5.906 -1.936 -16.718 1.00 94.50 93 LYS A C 1
ATOM 619 O O . LYS A 1 93 ? 5.362 -0.973 -17.249 1.00 94.50 93 LYS A O 1
ATOM 624 N N . ASP A 1 94 ? 7.217 -2.157 -16.784 1.00 89.75 94 ASP A N 1
ATOM 625 C CA . ASP A 1 94 ? 8.141 -1.466 -17.701 1.00 89.75 94 ASP A CA 1
ATOM 626 C C . ASP A 1 94 ? 8.141 0.070 -17.603 1.00 89.75 94 ASP A C 1
ATOM 628 O O . ASP A 1 94 ? 8.064 0.780 -18.604 1.00 89.75 94 ASP A O 1
ATOM 632 N N . GLY A 1 95 ? 8.208 0.616 -16.386 1.00 84.12 95 GLY A N 1
ATOM 633 C CA . GLY A 1 95 ? 8.034 2.058 -16.157 1.00 84.12 95 GLY A CA 1
ATOM 634 C C . GLY A 1 95 ? 6.572 2.483 -16.004 1.00 84.12 95 GLY A C 1
ATOM 635 O O . GLY A 1 95 ? 6.279 3.677 -15.934 1.00 84.12 95 GLY A O 1
ATOM 636 N N . GLY A 1 96 ? 5.652 1.520 -15.944 1.00 84.44 96 GLY A N 1
ATOM 637 C CA . GLY A 1 96 ? 4.241 1.740 -15.671 1.00 84.44 96 GLY A CA 1
ATOM 638 C C . GLY A 1 96 ? 3.985 2.360 -14.293 1.00 84.44 96 GLY A C 1
ATOM 639 O O . GLY A 1 96 ? 4.783 2.257 -13.361 1.00 84.44 96 GLY A O 1
ATOM 640 N N . GLY A 1 97 ? 2.847 3.046 -14.182 1.00 91.12 97 GLY A N 1
ATOM 641 C CA . GLY A 1 97 ? 2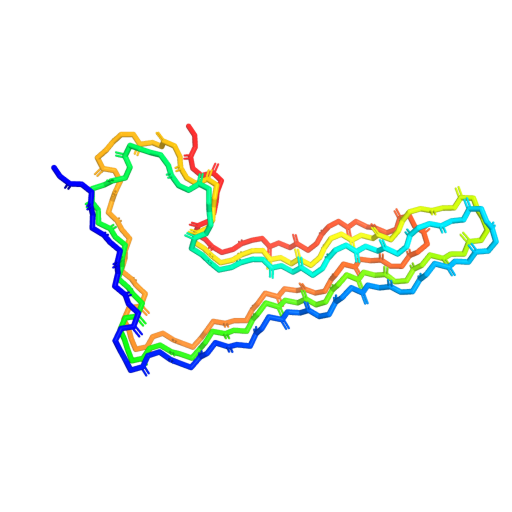.482 3.818 -12.995 1.00 91.12 97 GLY A CA 1
ATOM 642 C C . GLY A 1 97 ? 2.281 2.976 -11.733 1.00 91.12 97 GLY A C 1
ATOM 643 O O . GLY A 1 97 ? 2.149 1.754 -11.774 1.00 91.12 97 GLY A O 1
ATOM 644 N N . ARG A 1 98 ? 2.234 3.655 -10.587 1.00 94.44 98 ARG A N 1
ATOM 645 C CA . ARG A 1 98 ? 1.838 3.043 -9.313 1.00 94.44 98 ARG A CA 1
ATOM 646 C C . ARG A 1 98 ? 0.334 2.790 -9.305 1.00 94.44 98 ARG A C 1
ATOM 648 O O . ARG A 1 98 ? -0.423 3.574 -9.878 1.00 94.44 98 ARG A O 1
ATOM 655 N N . ALA A 1 99 ? -0.084 1.734 -8.627 1.00 95.06 99 ALA A N 1
ATOM 656 C CA . ALA A 1 99 ? -1.486 1.529 -8.315 1.00 95.06 99 ALA A CA 1
ATOM 657 C C . ALA A 1 99 ? -2.015 2.557 -7.311 1.00 95.06 99 ALA A C 1
ATOM 659 O O . ALA A 1 99 ? -1.251 3.210 -6.602 1.00 95.06 99 ALA A O 1
ATOM 660 N N . GLY A 1 100 ? -3.342 2.690 -7.275 1.00 94.94 100 GLY A N 1
ATOM 661 C CA . GLY A 1 100 ? -4.030 3.540 -6.310 1.00 94.94 100 GLY A CA 1
ATOM 662 C C . GLY A 1 100 ? -4.063 2.920 -4.914 1.00 94.94 100 GLY A C 1
ATOM 663 O O . GLY A 1 100 ? -4.321 1.722 -4.767 1.00 94.94 100 GLY A O 1
ATOM 664 N N . ASP A 1 101 ? -3.850 3.768 -3.912 1.00 96.25 101 ASP A N 1
ATOM 665 C CA . ASP A 1 101 ? -3.914 3.409 -2.498 1.00 96.25 101 ASP A CA 1
ATOM 666 C C . ASP A 1 101 ? -5.333 3.605 -1.927 1.00 96.25 101 ASP A C 1
ATOM 668 O O . ASP A 1 101 ? -6.121 4.407 -2.434 1.00 96.25 101 ASP A O 1
ATOM 672 N N . ILE A 1 102 ? -5.656 2.912 -0.831 1.00 95.50 102 ILE A N 1
ATOM 673 C CA . ILE A 1 102 ? -6.921 3.060 -0.094 1.00 95.50 102 ILE A CA 1
ATOM 674 C C . ILE A 1 102 ? -6.636 3.519 1.331 1.00 95.50 102 ILE A C 1
ATOM 676 O O . ILE A 1 102 ? -5.995 2.815 2.107 1.00 95.50 102 ILE A O 1
ATOM 680 N N . GLY A 1 103 ? -7.164 4.685 1.707 1.00 91.19 103 GLY A N 1
ATOM 681 C CA . GLY A 1 103 ? -7.014 5.208 3.068 1.00 91.19 103 GLY A CA 1
ATOM 682 C C . GLY A 1 103 ? -5.555 5.441 3.477 1.00 91.19 103 GLY A C 1
ATOM 683 O O . GLY A 1 103 ? -5.235 5.370 4.662 1.00 91.19 103 GLY A O 1
ATOM 684 N N . SER A 1 104 ? -4.680 5.703 2.510 1.00 92.88 104 SER A N 1
ATOM 685 C CA . SER A 1 104 ? -3.242 5.884 2.710 1.00 92.88 104 SER A CA 1
ATOM 686 C C . SER A 1 104 ? -2.808 7.309 2.362 1.00 92.88 104 SER A C 1
ATOM 688 O O . SER A 1 104 ? -3.490 8.007 1.613 1.00 92.88 104 SER A O 1
ATOM 690 N N . GLY A 1 105 ? -1.655 7.738 2.875 1.00 89.12 105 GLY A N 1
ATOM 691 C CA . GLY A 1 105 ? -0.991 8.973 2.450 1.00 89.12 105 GLY A CA 1
ATOM 692 C C . GLY A 1 105 ? -1.621 10.274 2.955 1.00 89.12 105 GLY A C 1
ATOM 693 O O . GLY A 1 105 ? -1.319 11.335 2.411 1.00 89.12 105 GLY A O 1
ATOM 694 N N . SER A 1 106 ? -2.472 10.227 3.985 1.00 80.69 106 SER A N 1
ATOM 695 C CA . SER A 1 106 ? -3.077 11.434 4.569 1.00 80.69 106 SER A CA 1
ATOM 696 C C . SER A 1 106 ? -2.019 12.228 5.344 1.00 80.69 106 SER A C 1
ATOM 698 O O . SER A 1 106 ? -1.636 11.811 6.437 1.00 80.69 106 SER A O 1
ATOM 700 N N . ARG A 1 107 ? -1.524 13.342 4.796 1.00 74.00 107 ARG A N 1
ATOM 701 C CA . ARG A 1 107 ? -0.443 14.169 5.367 1.00 74.00 107 ARG A CA 1
ATOM 702 C C . ARG A 1 107 ? -0.893 15.594 5.644 1.00 74.00 107 ARG A C 1
ATOM 704 O O . ARG A 1 107 ? -1.704 16.109 4.845 1.00 74.00 107 ARG A O 1
#